Protein AF-K0EZC7-F1 (afdb_monomer_lite)

Sequence (128 aa):
MLTKLGEWLEKAKTKWWRSDSGGGLPELPPKPAAVKPTVNDRKLQNFLDDLYKGANNPGRVGDGTTADAVRNEFRTLVPTEGKWHLQKAMEVQRGLANWLMNKANTDPADRAVAIRELTNLMDALAGK

Radius of gyration: 19.72 Å; chains: 1; bounding box: 73×27×28 Å

Foldseek 3Di:
DDDPVRVVVVVVCCVPVVCPPPWAADFADADQADDQDDDDDPLLVVLSCQQRVQSPPPPAGYNGGLLSQLLRCLRTVAHGVNHNSLVVLVVSLVSLVVLLPPPVNPPPVSNVVSVVSNVSSVVSNVSD

Secondary structure (DSSP, 8-state):
---HHHHHHHHHHHHHH---S---SPPPPP-SPP-PPP-S-HHHHHHHHHHTTTTT-TT-STTSSHHHHHHHHHHHSS-BTTB--HHHHHHHHHHHHHHHH-TT---HHHHHHHHHHHHHHHHHHTT-

Organism: Nocardia brasiliensis (strain ATCC 700358 / HUJEG-1) (NCBI:txid1133849)

pLDDT: mean 90.64, std 14.59, range [46.34, 98.88]

Structure (mmCIF, N/CA/C/O backbone):
data_AF-K0EZC7-F1
#
_entry.id   AF-K0EZC7-F1
#
loop_
_atom_site.group_PDB
_atom_site.id
_atom_site.type_symbol
_atom_site.label_atom_id
_atom_site.label_alt_id
_atom_site.label_comp_id
_atom_site.label_asym_id
_atom_site.label_entity_id
_atom_site.label_seq_id
_atom_site.pdbx_PDB_ins_code
_atom_site.Cartn_x
_atom_site.Cartn_y
_atom_site.Cartn_z
_atom_site.occupancy
_atom_site.B_iso_or_equiv
_atom_site.auth_seq_id
_atom_site.auth_comp_id
_atom_site.auth_asym_id
_atom_site.auth_atom_id
_atom_site.pdbx_PDB_model_num
ATOM 1 N N . MET A 1 1 ? -52.235 11.388 11.968 1.00 55.66 1 MET A N 1
ATOM 2 C CA . MET A 1 1 ? -52.229 10.597 10.720 1.00 55.66 1 MET A CA 1
ATOM 3 C C . MET A 1 1 ? -51.271 11.297 9.769 1.00 55.66 1 MET A C 1
ATOM 5 O O . MET A 1 1 ? -51.501 12.467 9.483 1.00 55.66 1 MET A O 1
ATOM 9 N N . LEU A 1 2 ? -50.144 10.675 9.406 1.00 63.84 2 LEU A N 1
ATOM 10 C CA . LEU A 1 2 ? -49.231 11.274 8.426 1.00 63.84 2 LEU A CA 1
ATOM 11 C C . LEU A 1 2 ? -49.878 11.215 7.039 1.00 63.84 2 LEU A C 1
ATOM 13 O O . LEU A 1 2 ? -50.685 10.335 6.750 1.00 63.84 2 LEU A O 1
ATOM 17 N N . THR A 1 3 ? -49.544 12.177 6.187 1.00 82.56 3 THR A N 1
ATOM 18 C CA . THR A 1 3 ? -49.937 12.145 4.776 1.00 82.56 3 THR A CA 1
ATOM 19 C C . THR A 1 3 ? -49.258 10.965 4.075 1.00 82.56 3 THR A C 1
ATOM 21 O O . THR A 1 3 ? -48.231 10.474 4.544 1.00 82.56 3 THR A O 1
ATOM 24 N N . LYS A 1 4 ? -49.754 10.551 2.901 1.00 80.25 4 LYS A N 1
ATOM 25 C CA . LYS A 1 4 ? -49.079 9.524 2.080 1.00 80.25 4 LYS A CA 1
ATOM 26 C C . LYS A 1 4 ? -47.608 9.867 1.788 1.00 80.25 4 LYS A C 1
ATOM 28 O O . LYS A 1 4 ? -46.775 8.970 1.707 1.00 80.25 4 LYS A O 1
ATOM 33 N N . LEU A 1 5 ? -47.279 11.160 1.673 1.00 69.44 5 LEU A N 1
ATOM 34 C CA . LEU A 1 5 ? -45.897 11.627 1.539 1.00 69.44 5 LEU A CA 1
ATOM 35 C C . LEU A 1 5 ? -45.103 11.441 2.842 1.00 69.44 5 LEU A C 1
ATOM 37 O O . LEU A 1 5 ? -43.964 10.990 2.795 1.00 69.44 5 LEU A O 1
ATOM 41 N N . GLY A 1 6 ? -45.708 11.728 3.997 1.00 77.88 6 GLY A N 1
ATOM 42 C CA . GLY A 1 6 ? -45.107 11.472 5.307 1.00 77.88 6 GLY A CA 1
ATOM 43 C C . GLY A 1 6 ? -44.838 9.986 5.558 1.00 77.88 6 GLY A C 1
ATOM 44 O O . GLY A 1 6 ? -43.761 9.635 6.023 1.00 77.88 6 GLY A O 1
ATOM 45 N N . GLU A 1 7 ? -45.758 9.099 5.172 1.00 80.12 7 GLU A N 1
ATOM 46 C CA . GLU A 1 7 ? -45.556 7.644 5.253 1.00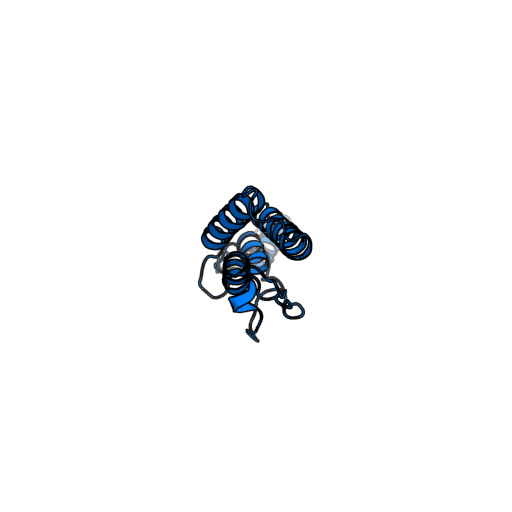 80.12 7 GLU A CA 1
ATOM 47 C C . GLU A 1 7 ? -44.463 7.147 4.299 1.00 80.12 7 GLU A C 1
ATOM 49 O O . GLU A 1 7 ? -43.671 6.277 4.663 1.00 80.12 7 GLU A O 1
ATOM 54 N N . TRP A 1 8 ? -44.395 7.694 3.079 1.00 73.50 8 TRP A N 1
ATOM 55 C CA . TRP A 1 8 ? -43.338 7.353 2.126 1.00 73.50 8 TRP A CA 1
ATOM 56 C C . TRP A 1 8 ? -41.966 7.827 2.609 1.00 73.50 8 TRP A C 1
ATOM 58 O O . TRP A 1 8 ? -41.008 7.063 2.529 1.00 73.50 8 TRP A O 1
ATOM 68 N N . LEU A 1 9 ? -41.875 9.038 3.169 1.00 67.75 9 LEU A N 1
ATOM 69 C CA . LEU A 1 9 ? -40.644 9.548 3.769 1.00 67.75 9 LEU A CA 1
ATOM 70 C C . LEU A 1 9 ? -40.227 8.703 4.972 1.00 67.75 9 LEU A C 1
ATOM 72 O O . LEU A 1 9 ? -39.073 8.307 5.034 1.00 67.75 9 LEU A O 1
ATOM 76 N N . GLU A 1 10 ? -41.135 8.342 5.878 1.00 68.00 10 GLU A N 1
ATOM 77 C CA . GLU A 1 10 ? -40.798 7.469 7.011 1.00 68.00 10 GLU A CA 1
ATOM 78 C C . GLU A 1 10 ? -40.376 6.058 6.563 1.00 68.00 10 GLU A C 1
ATOM 80 O O . GLU A 1 10 ? -39.424 5.492 7.105 1.00 68.00 10 GLU A O 1
ATOM 85 N N . LYS A 1 11 ? -40.983 5.501 5.507 1.00 69.38 11 LYS A N 1
ATOM 86 C CA . LYS A 1 11 ? -40.518 4.244 4.889 1.00 69.38 11 LYS A CA 1
ATOM 87 C C . LYS A 1 11 ? -39.159 4.376 4.206 1.00 69.38 11 LYS A C 1
ATOM 89 O O . LYS A 1 11 ? -38.339 3.470 4.303 1.00 69.38 11 LYS A O 1
ATOM 94 N N . ALA A 1 12 ? -38.916 5.466 3.486 1.00 66.12 12 ALA A N 1
ATOM 95 C CA . ALA A 1 12 ? -37.646 5.697 2.810 1.00 66.12 12 ALA A CA 1
ATOM 96 C C . ALA A 1 12 ? -36.544 5.859 3.848 1.00 66.12 12 ALA A C 1
ATOM 98 O O . ALA A 1 12 ? -35.549 5.144 3.841 1.00 66.12 12 ALA A O 1
ATOM 99 N N . LYS A 1 13 ? -36.777 6.744 4.801 1.00 56.91 13 LYS A N 1
ATOM 100 C CA . LYS A 1 13 ? -35.841 6.997 5.856 1.00 56.91 13 LYS A CA 1
ATOM 101 C C . LYS A 1 13 ? -35.589 5.695 6.685 1.00 56.91 13 LYS A C 1
ATOM 103 O O . LYS A 1 13 ? -34.428 5.337 6.820 1.00 56.91 13 LYS A O 1
ATOM 108 N N . THR A 1 14 ? -36.592 4.892 7.106 1.00 55.81 14 THR A N 1
ATOM 109 C CA . THR A 1 14 ? -36.363 3.577 7.794 1.00 55.81 14 THR A CA 1
ATOM 110 C C . THR A 1 14 ? -35.573 2.582 6.954 1.00 55.81 14 THR A C 1
ATOM 112 O O . THR A 1 14 ? -34.804 1.786 7.495 1.00 55.81 14 THR A O 1
ATOM 115 N N . LYS A 1 15 ? -35.783 2.590 5.636 1.00 52.53 15 LYS A N 1
ATOM 116 C CA . LYS A 1 15 ? -35.118 1.671 4.714 1.00 52.53 15 LYS A CA 1
ATOM 117 C C . LYS A 1 15 ? -33.631 1.987 4.541 1.00 52.53 15 LYS A C 1
ATOM 119 O O . LYS A 1 15 ? -32.880 1.068 4.233 1.00 52.53 15 LYS A O 1
ATOM 124 N N . TRP A 1 16 ? -33.211 3.234 4.767 1.00 48.34 16 TRP A N 1
ATOM 125 C CA . TRP A 1 16 ? -31.820 3.664 4.581 1.00 48.34 16 TRP A CA 1
ATOM 126 C C . TRP A 1 16 ? -31.112 4.118 5.871 1.00 48.34 16 TRP A C 1
ATOM 128 O O . TRP A 1 16 ? -29.890 4.112 5.889 1.00 48.34 16 TRP A O 1
ATOM 138 N N . TRP A 1 17 ? -31.823 4.454 6.959 1.00 46.44 17 TRP A N 1
ATOM 139 C CA . TRP A 1 17 ? -31.207 4.877 8.232 1.00 46.44 17 TRP A CA 1
ATOM 140 C C . TRP A 1 17 ? -30.958 3.734 9.213 1.00 46.44 17 TRP A C 1
ATOM 142 O O . TRP A 1 17 ? -30.287 3.953 10.213 1.00 46.44 17 TRP A O 1
ATOM 152 N N . ARG A 1 18 ? -31.474 2.518 8.972 1.00 46.34 18 ARG A N 1
ATOM 153 C CA . ARG A 1 18 ? -31.221 1.340 9.829 1.00 46.34 18 ARG A CA 1
ATOM 154 C C . ARG A 1 18 ? -29.760 0.853 9.816 1.00 46.34 18 ARG A C 1
ATOM 156 O O . ARG A 1 18 ? -29.500 -0.297 10.157 1.00 46.34 18 ARG A O 1
ATOM 163 N N . SER A 1 19 ? -28.801 1.702 9.459 1.00 50.84 19 SER A N 1
ATOM 164 C CA . SER A 1 19 ? -27.422 1.534 9.894 1.00 50.84 19 SER A CA 1
ATOM 165 C C . SER A 1 19 ? -27.238 2.320 11.199 1.00 50.84 19 SER A C 1
ATOM 167 O O . SER A 1 19 ? -26.678 3.411 11.235 1.00 50.84 19 SER A O 1
ATOM 169 N N . ASP A 1 20 ? -27.681 1.733 12.313 1.00 48.56 20 ASP A N 1
ATOM 170 C CA . ASP A 1 20 ? -27.203 2.131 13.649 1.00 48.56 20 ASP A CA 1
ATOM 171 C C . ASP A 1 20 ? -25.681 1.876 13.814 1.00 48.56 20 ASP A C 1
ATOM 173 O O . ASP A 1 20 ? -25.088 2.144 14.855 1.00 48.56 20 ASP A O 1
ATOM 177 N N . SER A 1 21 ? -25.009 1.402 12.764 1.00 52.72 21 SER A N 1
ATOM 178 C CA . SER A 1 21 ? -23.592 1.612 12.497 1.00 52.72 21 SER A CA 1
ATOM 179 C C . SER A 1 21 ? -23.444 2.819 11.567 1.00 52.72 21 SER A C 1
ATOM 181 O O . SER A 1 21 ? -23.928 2.780 10.443 1.00 52.72 21 SER A O 1
ATOM 183 N N . GLY A 1 22 ? -22.772 3.891 11.989 1.00 48.50 22 GLY A N 1
ATOM 184 C CA . GLY A 1 22 ? -22.526 5.096 11.177 1.00 48.50 22 GLY A CA 1
ATOM 185 C C . GLY A 1 22 ? -21.604 4.892 9.962 1.00 48.50 22 GLY A C 1
ATOM 186 O O . GLY A 1 22 ? -20.671 5.664 9.774 1.00 48.50 22 GLY A O 1
ATOM 187 N N . GLY A 1 23 ? -21.827 3.849 9.166 1.00 62.09 23 GLY A N 1
ATOM 188 C CA . GLY A 1 23 ? -21.016 3.481 8.022 1.00 62.09 23 GLY A CA 1
ATOM 189 C C . GLY A 1 23 ? -21.593 4.022 6.718 1.00 62.09 23 GLY A C 1
ATOM 190 O O . GLY A 1 23 ? -22.805 4.082 6.540 1.00 62.09 23 GLY A O 1
ATOM 191 N N . GLY A 1 24 ? -20.713 4.433 5.812 1.00 78.25 24 GLY A N 1
ATOM 192 C CA . GLY A 1 24 ? -21.033 4.809 4.442 1.00 78.25 24 GLY A CA 1
ATOM 193 C C . GLY A 1 24 ? -21.568 3.640 3.603 1.00 78.25 24 GLY A C 1
ATOM 194 O O . GLY A 1 24 ? -22.418 2.856 4.016 1.00 78.25 24 GLY A O 1
ATOM 195 N N . LEU A 1 25 ? -21.105 3.531 2.363 1.00 88.75 25 LEU A N 1
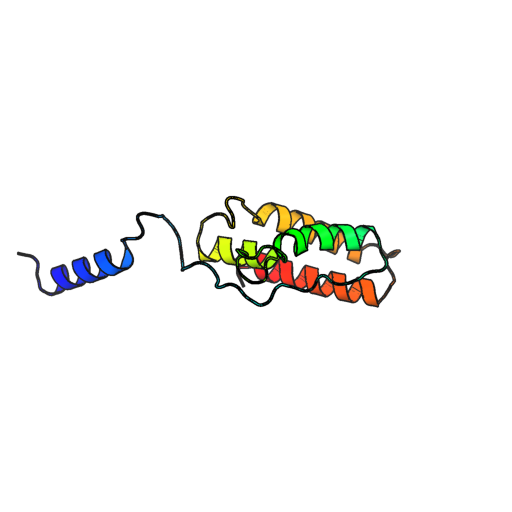ATOM 196 C CA . LEU A 1 25 ? -21.495 2.443 1.466 1.00 88.75 25 LEU A CA 1
ATOM 197 C C . LEU A 1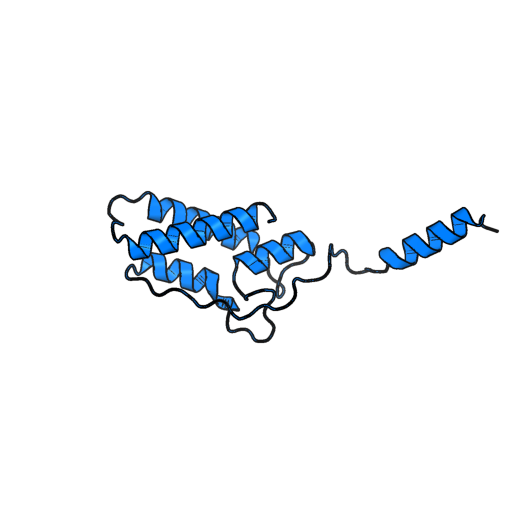 25 ? -21.040 1.074 2.023 1.00 88.75 25 LEU A C 1
ATOM 199 O O . LEU A 1 25 ? -20.104 1.030 2.819 1.00 88.75 25 LEU A O 1
ATOM 203 N N . PRO A 1 26 ? -21.645 -0.050 1.583 1.00 90.88 26 PRO A N 1
ATOM 204 C CA . PRO A 1 26 ? -21.232 -1.392 2.010 1.00 90.88 26 PRO A CA 1
ATOM 205 C C . PRO A 1 26 ? -19.741 -1.653 1.780 1.00 90.88 26 PRO A C 1
ATOM 207 O O . PRO A 1 26 ? -19.185 -1.123 0.817 1.00 90.88 26 PRO A O 1
ATOM 210 N N . GLU A 1 27 ? -19.129 -2.506 2.607 1.00 92.62 27 GLU A N 1
ATOM 211 C CA . GLU A 1 27 ? -17.721 -2.916 2.483 1.00 92.62 27 GLU A CA 1
ATOM 212 C C . GLU A 1 27 ? -17.367 -3.358 1.056 1.00 92.62 27 GLU A C 1
ATOM 214 O O . GLU A 1 27 ? -18.189 -3.940 0.337 1.00 92.62 27 GLU A O 1
ATOM 219 N N . LEU A 1 28 ? -16.144 -3.045 0.621 1.00 93.38 28 LEU A N 1
ATOM 220 C CA . LEU A 1 28 ? -15.638 -3.533 -0.655 1.00 93.38 28 LEU A CA 1
ATOM 221 C C . LEU A 1 28 ? -15.620 -5.070 -0.657 1.00 93.38 28 LEU A C 1
ATOM 223 O O . LEU A 1 28 ? -15.028 -5.671 0.239 1.00 93.38 28 LEU A O 1
ATOM 227 N N . PRO A 1 29 ? -16.207 -5.725 -1.675 1.00 92.38 29 PRO A N 1
ATOM 228 C CA . PRO A 1 29 ? -16.195 -7.178 -1.740 1.00 92.38 29 PRO A CA 1
ATOM 229 C C . PRO A 1 29 ? -14.758 -7.702 -1.888 1.00 92.38 29 PRO A C 1
ATOM 231 O O . PRO A 1 29 ? -13.915 -7.018 -2.485 1.00 92.38 29 PRO A O 1
ATOM 234 N N . PRO A 1 30 ? -14.472 -8.925 -1.409 1.00 91.75 30 PRO A N 1
ATOM 235 C CA . PRO A 1 30 ? -13.173 -9.546 -1.616 1.00 91.75 30 PRO A CA 1
ATOM 236 C C . PRO A 1 30 ? -12.898 -9.725 -3.115 1.00 91.75 30 PRO A C 1
ATOM 238 O O 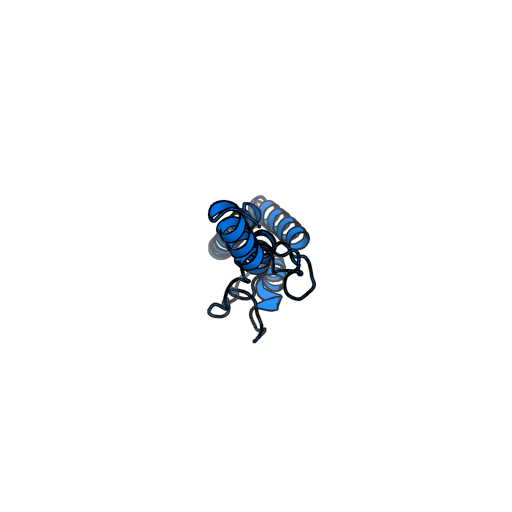. PRO A 1 30 ? -13.754 -10.160 -3.887 1.00 91.75 30 PRO A O 1
ATOM 241 N N . LYS A 1 31 ? -11.671 -9.408 -3.521 1.00 94.50 31 LYS A N 1
ATOM 242 C CA . LYS A 1 31 ? -11.112 -9.609 -4.863 1.00 94.50 31 LYS A CA 1
ATOM 243 C C . LYS A 1 31 ? -10.081 -10.745 -4.819 1.00 94.50 31 LYS A C 1
ATOM 245 O O . LYS A 1 31 ? -9.675 -11.166 -3.726 1.00 94.50 31 LYS A O 1
ATOM 250 N N . PRO A 1 32 ? -9.611 -11.264 -5.972 1.00 95.69 32 PRO A N 1
ATOM 251 C CA . PRO A 1 32 ? -8.416 -12.105 -5.996 1.00 95.69 32 PRO A CA 1
ATOM 252 C C . PRO A 1 32 ? -7.278 -11.458 -5.196 1.00 95.69 32 PRO A C 1
ATOM 254 O O . PRO A 1 32 ? -7.091 -10.245 -5.268 1.00 95.69 32 PRO A O 1
ATOM 257 N N . ALA A 1 33 ? -6.573 -12.257 -4.394 1.00 97.00 33 ALA A N 1
ATOM 258 C CA . ALA A 1 33 ? -5.482 -11.765 -3.559 1.00 97.00 33 ALA A CA 1
ATOM 259 C C . ALA A 1 33 ? -4.423 -11.075 -4.421 1.00 97.00 33 ALA A C 1
ATOM 261 O O . ALA A 1 33 ? -4.019 -11.611 -5.458 1.00 97.00 33 ALA A O 1
ATOM 262 N N . ALA A 1 34 ? -3.969 -9.901 -3.988 1.00 97.56 34 ALA A N 1
ATOM 263 C CA . ALA A 1 34 ? -2.930 -9.186 -4.703 1.00 97.56 34 ALA A CA 1
ATOM 264 C C . ALA A 1 34 ? -1.616 -9.982 -4.688 1.00 97.56 34 ALA A C 1
ATOM 266 O O . ALA A 1 34 ? -1.144 -10.428 -3.640 1.00 97.56 34 ALA A O 1
ATOM 267 N N . VAL A 1 35 ? -0.995 -10.138 -5.857 1.00 97.88 35 VAL A N 1
ATOM 268 C CA . VAL A 1 35 ? 0.317 -10.784 -5.972 1.00 97.88 35 VAL A CA 1
ATOM 269 C C . VAL A 1 35 ? 1.396 -9.736 -5.734 1.00 97.88 35 VAL A C 1
ATOM 271 O O . VAL A 1 35 ? 1.566 -8.816 -6.537 1.00 97.88 35 VAL A O 1
ATOM 274 N N . LYS A 1 36 ? 2.132 -9.881 -4.627 1.00 98.38 36 LYS A N 1
ATOM 275 C CA . LYS A 1 36 ? 3.243 -8.987 -4.293 1.00 98.38 36 LYS A CA 1
ATOM 276 C C . LYS A 1 36 ? 4.334 -9.063 -5.372 1.00 98.38 36 LYS A C 1
ATOM 278 O O . LYS A 1 36 ? 4.805 -10.165 -5.658 1.00 98.38 36 LYS A O 1
ATOM 283 N N . PRO A 1 37 ? 4.773 -7.928 -5.943 1.00 98.38 37 PRO A N 1
ATOM 284 C CA . PRO A 1 37 ? 5.878 -7.909 -6.895 1.00 98.38 37 PRO A CA 1
ATOM 285 C C . PRO A 1 37 ? 7.193 -8.364 -6.274 1.00 98.38 37 PRO A C 1
ATOM 287 O O . PRO A 1 37 ? 7.445 -8.148 -5.087 1.00 98.38 37 PRO A O 1
ATOM 290 N N . THR A 1 38 ? 8.054 -8.934 -7.109 1.00 97.81 38 THR A N 1
ATOM 291 C CA . THR A 1 38 ? 9.463 -9.159 -6.786 1.00 97.81 38 THR A CA 1
ATOM 292 C C . THR A 1 38 ? 10.280 -7.972 -7.281 1.00 97.81 38 THR A C 1
ATOM 294 O O . THR A 1 38 ? 10.069 -7.512 -8.402 1.00 97.81 38 THR A O 1
ATOM 297 N N . VAL A 1 39 ? 11.192 -7.486 -6.443 1.00 98.69 39 VAL A N 1
ATOM 298 C CA . VAL A 1 39 ? 12.084 -6.354 -6.730 1.00 98.69 39 VAL A CA 1
ATOM 299 C C . VAL A 1 39 ? 13.502 -6.666 -6.256 1.00 98.69 39 VAL A C 1
ATOM 301 O O . VAL A 1 39 ? 13.691 -7.523 -5.388 1.00 98.69 39 VAL A O 1
ATOM 304 N N . ASN A 1 40 ? 14.493 -5.979 -6.818 1.00 98.44 40 ASN A N 1
ATOM 305 C CA . ASN A 1 40 ? 15.904 -6.164 -6.471 1.00 98.44 40 ASN A CA 1
ATOM 306 C C . ASN A 1 40 ? 16.305 -5.328 -5.244 1.00 98.44 40 ASN A C 1
ATOM 308 O O . ASN A 1 40 ? 17.070 -5.783 -4.387 1.00 98.44 40 ASN A O 1
ATOM 312 N N . ASP A 1 41 ? 15.784 -4.106 -5.134 1.00 98.75 41 ASP A N 1
ATOM 313 C CA . ASP A 1 41 ? 16.108 -3.177 -4.063 1.00 98.75 41 ASP A CA 1
ATOM 314 C C . ASP A 1 41 ? 15.422 -3.553 -2.745 1.00 98.75 41 ASP A C 1
ATOM 316 O O . ASP A 1 41 ? 14.197 -3.647 -2.625 1.00 98.75 41 ASP A O 1
ATOM 320 N N . ARG A 1 42 ? 16.233 -3.694 -1.693 1.00 98.44 42 ARG A N 1
ATOM 321 C CA . ARG A 1 42 ? 15.748 -4.079 -0.364 1.00 98.44 42 ARG A CA 1
ATOM 322 C C . ARG A 1 42 ? 14.796 -3.045 0.237 1.00 98.44 42 ARG A C 1
ATOM 324 O O . ARG A 1 42 ? 13.862 -3.418 0.942 1.00 98.44 42 ARG A O 1
ATOM 331 N N . LYS A 1 43 ? 15.027 -1.751 0.007 1.00 98.56 43 LYS A N 1
ATOM 332 C CA . LYS A 1 43 ? 14.175 -0.701 0.575 1.00 98.56 43 LYS A CA 1
ATOM 333 C C . LYS A 1 43 ? 12.813 -0.679 -0.116 1.00 98.56 43 LYS A C 1
ATOM 335 O O . LYS A 1 43 ? 11.803 -0.548 0.571 1.00 98.56 43 LYS A O 1
ATOM 340 N N . LEU A 1 44 ? 12.779 -0.862 -1.434 1.00 98.81 44 LEU A N 1
ATOM 341 C CA . LEU A 1 44 ? 11.544 -1.039 -2.185 1.00 98.81 44 LEU A CA 1
ATOM 342 C C . LEU A 1 44 ? 10.801 -2.298 -1.736 1.00 98.81 44 LEU A C 1
ATOM 344 O O . LEU A 1 44 ? 9.601 -2.223 -1.481 1.00 98.81 44 LEU A O 1
ATOM 348 N N . GLN A 1 45 ? 11.508 -3.415 -1.537 1.00 98.81 45 GLN A N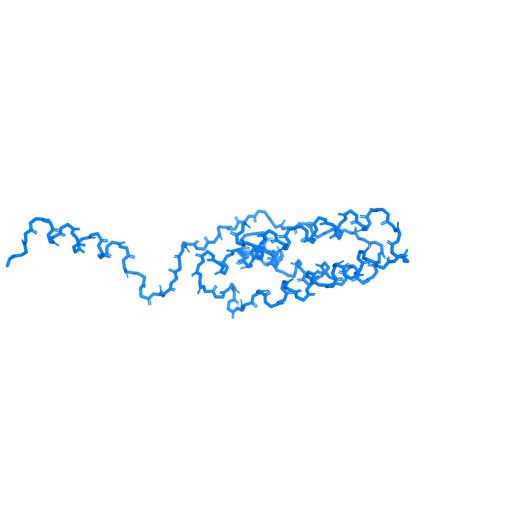 1
ATOM 349 C CA . GLN A 1 45 ? 10.907 -4.645 -1.016 1.00 98.81 45 GLN A CA 1
ATOM 350 C C . GLN A 1 45 ? 10.207 -4.411 0.329 1.00 98.81 45 GLN A C 1
ATOM 352 O O . GLN A 1 45 ? 9.085 -4.873 0.511 1.00 98.81 45 GLN A O 1
ATOM 357 N N . ASN A 1 46 ? 10.812 -3.638 1.236 1.00 98.75 46 ASN A N 1
ATOM 358 C CA . ASN A 1 46 ? 10.195 -3.321 2.526 1.00 98.75 46 ASN A CA 1
ATOM 359 C C . ASN A 1 46 ? 8.888 -2.521 2.368 1.00 98.75 46 ASN A C 1
ATOM 361 O O . ASN A 1 46 ? 7.925 -2.785 3.082 1.00 98.75 46 ASN A O 1
ATOM 365 N N . PHE A 1 47 ? 8.817 -1.578 1.417 1.00 98.88 47 PHE A N 1
ATOM 366 C CA . PHE A 1 47 ? 7.555 -0.889 1.122 1.00 98.88 47 PHE A CA 1
ATOM 367 C C . PHE A 1 47 ? 6.489 -1.863 0.606 1.00 98.88 47 PHE A C 1
ATOM 369 O O . PHE A 1 47 ? 5.337 -1.782 1.020 1.00 98.88 47 PHE A O 1
ATOM 376 N N . LEU A 1 48 ? 6.860 -2.809 -0.261 1.00 98.81 48 LEU A N 1
ATOM 377 C CA . LEU A 1 48 ? 5.929 -3.826 -0.762 1.00 98.81 48 LEU A CA 1
ATOM 378 C C . LEU A 1 48 ? 5.470 -4.789 0.339 1.00 98.81 48 LEU A C 1
ATOM 380 O O . LEU A 1 48 ? 4.315 -5.208 0.343 1.00 98.81 48 LEU A O 1
ATOM 384 N N . ASP A 1 49 ? 6.341 -5.126 1.286 1.00 98.62 49 ASP A N 1
ATOM 385 C CA . ASP A 1 49 ? 5.986 -5.967 2.430 1.00 98.62 49 ASP A CA 1
ATOM 386 C C . ASP A 1 49 ? 4.924 -5.297 3.311 1.00 98.62 49 ASP A C 1
ATOM 388 O O . ASP A 1 49 ? 3.976 -5.961 3.736 1.00 98.62 49 ASP A O 1
ATOM 392 N N . ASP A 1 50 ? 5.028 -3.980 3.513 1.00 98.31 50 ASP A N 1
ATOM 393 C CA . ASP A 1 50 ? 3.999 -3.198 4.202 1.00 98.31 50 ASP A CA 1
ATOM 394 C C . ASP A 1 50 ? 2.687 -3.157 3.401 1.00 98.31 50 ASP A C 1
ATOM 396 O O . ASP A 1 50 ? 1.613 -3.407 3.953 1.00 98.31 50 ASP A O 1
ATOM 400 N N . LEU A 1 51 ? 2.756 -2.881 2.093 1.00 98.75 51 LEU A N 1
ATOM 401 C CA . LEU A 1 51 ? 1.564 -2.707 1.256 1.00 98.75 51 LEU A CA 1
ATOM 402 C C . LEU A 1 51 ? 0.745 -3.986 1.076 1.00 98.75 51 LEU A C 1
ATOM 404 O O . LEU A 1 51 ? -0.481 -3.903 1.020 1.00 98.75 51 LEU A O 1
ATOM 408 N N . TYR A 1 52 ? 1.401 -5.145 1.005 1.00 98.56 52 TYR A N 1
ATOM 409 C CA . TYR A 1 52 ? 0.779 -6.436 0.686 1.00 98.56 52 TYR A CA 1
ATOM 410 C C . TYR A 1 52 ? 0.567 -7.326 1.920 1.00 98.56 52 TYR A C 1
ATOM 412 O O . TYR A 1 52 ? 0.227 -8.502 1.785 1.00 98.56 52 TYR A O 1
ATOM 420 N N . LYS A 1 53 ? 0.742 -6.791 3.134 1.00 97.62 53 LYS A N 1
ATOM 421 C CA . LYS A 1 53 ? 0.644 -7.559 4.385 1.00 97.62 53 LYS A CA 1
ATOM 422 C C . LYS A 1 53 ? -0.686 -8.308 4.549 1.00 97.62 53 LYS A C 1
ATOM 424 O O . LYS A 1 53 ? -0.693 -9.415 5.083 1.00 97.62 53 LYS A O 1
ATOM 429 N N . GLY A 1 54 ? -1.790 -7.717 4.088 1.00 97.00 54 GLY A N 1
ATOM 430 C CA . GLY A 1 54 ? -3.134 -8.297 4.167 1.00 97.00 54 GLY A CA 1
ATOM 431 C C . GLY A 1 54 ? -3.513 -9.211 2.995 1.00 97.00 54 GLY A C 1
ATOM 432 O O . GLY A 1 54 ? -4.552 -9.861 3.055 1.00 97.00 54 GLY A O 1
ATOM 433 N N . ALA A 1 55 ? -2.689 -9.323 1.945 1.00 97.06 55 ALA A N 1
ATOM 434 C CA . ALA A 1 55 ? -3.067 -10.029 0.714 1.00 97.06 55 ALA A CA 1
ATOM 435 C C . ALA A 1 55 ? -3.372 -11.522 0.942 1.00 97.06 55 ALA A C 1
ATOM 437 O O . ALA A 1 55 ? -4.250 -12.090 0.296 1.00 97.06 55 ALA A O 1
ATOM 438 N N . ASN A 1 56 ? -2.695 -12.146 1.910 1.00 95.06 56 ASN A N 1
ATOM 439 C CA . ASN A 1 56 ? -2.902 -13.551 2.267 1.00 95.06 56 ASN A CA 1
ATOM 440 C C . ASN A 1 56 ? -4.015 -13.768 3.309 1.00 95.06 56 ASN A C 1
ATOM 442 O O . ASN A 1 56 ? -4.257 -14.910 3.698 1.00 95.06 56 ASN A O 1
ATOM 446 N N . ASN A 1 57 ? -4.693 -12.715 3.782 1.00 93.44 57 ASN A N 1
ATOM 447 C CA . ASN A 1 57 ? -5.820 -12.878 4.696 1.00 93.44 57 ASN A CA 1
ATOM 448 C C . ASN A 1 57 ? -7.031 -13.465 3.928 1.00 93.44 57 ASN A C 1
ATOM 450 O O . ASN A 1 57 ? -7.463 -12.883 2.924 1.00 93.44 57 ASN A O 1
ATOM 454 N N . PRO A 1 58 ? -7.606 -14.612 4.349 1.00 90.69 58 PRO A N 1
ATOM 455 C CA . PRO A 1 58 ? -8.821 -15.147 3.732 1.00 90.69 58 PRO A CA 1
ATOM 456 C C . PRO A 1 58 ? -10.041 -14.237 3.936 1.00 90.69 58 PRO A C 1
ATOM 458 O O . PRO A 1 58 ? -10.927 -14.233 3.088 1.00 90.69 58 PRO A O 1
ATOM 461 N N . GLY A 1 59 ? -10.067 -13.455 5.019 1.00 89.81 59 GLY A N 1
ATOM 462 C CA . GLY A 1 59 ? -11.098 -12.454 5.306 1.00 89.81 59 GLY A CA 1
ATOM 463 C C . GLY A 1 59 ? -10.757 -11.051 4.802 1.00 89.81 59 GLY A C 1
ATOM 464 O O . GLY A 1 59 ? -11.308 -10.090 5.325 1.00 89.81 59 GLY A O 1
ATOM 465 N N . ARG A 1 60 ? -9.822 -10.922 3.850 1.00 94.44 60 ARG A N 1
ATOM 466 C CA . ARG A 1 60 ? -9.374 -9.615 3.355 1.00 94.44 60 ARG A CA 1
ATOM 467 C C . ARG A 1 60 ? -10.510 -8.826 2.711 1.00 94.44 60 ARG A C 1
ATOM 469 O O . ARG A 1 60 ? -11.330 -9.370 1.968 1.00 94.44 60 ARG A O 1
ATOM 476 N N . VAL A 1 61 ? -10.449 -7.518 2.898 1.00 95.50 61 VAL A N 1
ATOM 477 C CA . VAL A 1 61 ? -11.236 -6.549 2.138 1.00 95.50 61 VAL A CA 1
ATOM 478 C C . VAL A 1 61 ? -10.540 -6.241 0.816 1.00 95.50 61 VAL A C 1
ATOM 480 O O . VAL A 1 61 ? -9.325 -6.033 0.776 1.00 95.50 61 VAL A O 1
ATOM 483 N N . GLY A 1 62 ? -11.308 -6.210 -0.278 1.00 97.19 62 GLY A N 1
ATOM 484 C CA . GLY A 1 62 ? -10.748 -6.004 -1.612 1.00 97.19 62 GLY A CA 1
ATOM 485 C C . GLY A 1 62 ? -9.670 -7.041 -1.942 1.00 97.19 62 GLY A C 1
ATOM 486 O O . GLY A 1 62 ? -9.858 -8.240 -1.731 1.00 97.19 62 GLY A O 1
ATOM 487 N N . ASP A 1 63 ? -8.537 -6.598 -2.475 1.00 97.88 63 ASP A N 1
ATOM 488 C CA . ASP A 1 63 ? -7.386 -7.459 -2.782 1.00 97.88 63 ASP A CA 1
ATOM 489 C C . ASP A 1 63 ? -6.425 -7.691 -1.595 1.00 97.88 63 ASP A C 1
ATOM 491 O O . ASP A 1 63 ? -5.432 -8.415 -1.733 1.00 97.88 63 ASP A O 1
ATOM 495 N N . GLY A 1 64 ? -6.741 -7.133 -0.418 1.00 98.06 64 GLY A N 1
ATOM 496 C CA . GLY A 1 64 ? -5.953 -7.229 0.815 1.00 98.06 64 GLY A CA 1
ATOM 497 C C . GLY A 1 64 ? -4.735 -6.307 0.875 1.00 98.06 64 GLY A C 1
ATOM 498 O O . GLY A 1 64 ? -3.933 -6.412 1.806 1.00 98.06 64 GLY A O 1
ATOM 499 N N . THR A 1 65 ? -4.570 -5.406 -0.093 1.00 98.69 65 THR A N 1
ATOM 500 C CA . THR A 1 65 ? -3.534 -4.375 -0.025 1.00 98.69 65 THR A CA 1
ATOM 501 C C . THR A 1 65 ? -3.957 -3.202 0.852 1.00 98.69 65 THR A C 1
ATOM 503 O O . THR A 1 65 ? -5.139 -2.920 1.055 1.00 98.69 65 THR A O 1
ATOM 506 N N . THR A 1 66 ? -2.965 -2.439 1.311 1.00 98.69 66 THR A N 1
ATOM 507 C CA . THR A 1 66 ? -3.194 -1.154 1.989 1.00 98.69 66 THR A CA 1
ATOM 508 C C . THR A 1 66 ? -4.024 -0.195 1.120 1.00 98.69 66 THR A C 1
ATOM 510 O O . THR A 1 66 ? -4.838 0.551 1.653 1.00 98.69 66 THR A O 1
ATOM 513 N N . ALA A 1 67 ? -3.870 -0.219 -0.210 1.00 98.81 67 ALA A N 1
ATOM 514 C CA . ALA A 1 67 ? -4.627 0.658 -1.106 1.00 98.81 67 ALA A CA 1
ATOM 515 C C . ALA A 1 67 ? -6.135 0.341 -1.084 1.00 98.81 67 ALA A C 1
ATOM 517 O O . ALA A 1 67 ? -6.948 1.250 -0.926 1.00 98.81 67 ALA A O 1
ATOM 518 N N . ASP A 1 68 ? -6.522 -0.935 -1.166 1.00 98.62 68 ASP A N 1
ATOM 519 C CA . ASP A 1 68 ? -7.935 -1.324 -1.073 1.00 98.62 68 ASP A CA 1
ATOM 520 C C . ASP A 1 68 ? -8.511 -1.134 0.338 1.00 98.62 68 ASP A C 1
ATOM 522 O O . ASP A 1 68 ? -9.678 -0.763 0.465 1.00 98.62 68 ASP A O 1
ATOM 526 N N . ALA A 1 69 ? -7.699 -1.283 1.389 1.00 98.50 69 ALA A N 1
ATOM 527 C CA . ALA A 1 69 ? -8.115 -0.938 2.748 1.00 98.50 69 ALA A CA 1
ATOM 528 C C . ALA A 1 69 ? -8.470 0.555 2.882 1.00 98.50 69 ALA A C 1
ATOM 530 O O . ALA A 1 69 ? -9.499 0.890 3.466 1.00 98.50 69 ALA A O 1
ATOM 531 N N . VAL A 1 70 ? -7.681 1.453 2.280 1.00 98.62 70 VAL A N 1
ATOM 532 C CA . VAL A 1 70 ? -7.959 2.903 2.256 1.00 98.62 70 VAL A CA 1
ATOM 533 C C . VAL A 1 70 ? -9.209 3.222 1.437 1.00 98.62 70 VAL A C 1
ATOM 535 O O . VAL A 1 70 ? -10.058 3.994 1.881 1.00 98.62 70 VAL A O 1
ATOM 538 N N . ARG A 1 71 ? -9.371 2.607 0.258 1.00 98.44 71 ARG A N 1
ATOM 539 C CA . ARG A 1 71 ? -10.603 2.758 -0.537 1.00 98.44 71 ARG A CA 1
ATOM 540 C C . ARG A 1 71 ? -11.828 2.322 0.254 1.00 98.44 71 ARG A C 1
ATOM 542 O O . ARG A 1 71 ? -12.862 2.985 0.209 1.00 98.44 71 ARG A O 1
ATOM 549 N N . ASN A 1 72 ? -11.711 1.221 0.992 1.00 97.00 72 ASN A N 1
ATOM 550 C CA . ASN A 1 72 ? -12.780 0.743 1.850 1.00 97.00 72 ASN A CA 1
ATOM 551 C C . ASN A 1 72 ? -13.073 1.705 3.006 1.00 97.00 72 ASN A C 1
ATOM 553 O O . ASN A 1 72 ? -14.236 1.946 3.310 1.00 97.00 72 ASN A O 1
ATOM 557 N N . GLU A 1 73 ? -12.050 2.301 3.610 1.00 97.25 73 GLU A N 1
ATOM 558 C CA . GLU A 1 73 ? -12.205 3.293 4.679 1.00 97.25 73 GLU A CA 1
ATOM 559 C C . GLU A 1 73 ? -12.941 4.546 4.194 1.00 97.25 73 GLU A C 1
ATOM 561 O O . GLU A 1 73 ? -13.873 5.002 4.854 1.00 97.25 73 GLU A O 1
ATOM 566 N N . PHE A 1 74 ? -12.615 5.061 3.003 1.00 95.69 74 PHE A N 1
ATOM 567 C CA . PHE A 1 74 ? -13.384 6.152 2.391 1.00 95.69 74 PHE A CA 1
ATOM 568 C C . PHE A 1 74 ? -14.819 5.744 2.062 1.00 95.69 74 PHE A C 1
ATOM 570 O O . PHE A 1 74 ? -15.752 6.529 2.232 1.00 95.69 74 PHE A O 1
ATOM 577 N N . ARG A 1 75 ? -15.002 4.513 1.582 1.00 93.94 75 ARG A N 1
ATOM 578 C CA . ARG A 1 75 ? -16.302 3.987 1.171 1.00 93.94 75 ARG A CA 1
ATOM 579 C C . ARG A 1 75 ? -17.248 3.809 2.353 1.00 93.94 75 ARG A C 1
ATOM 581 O O . ARG A 1 75 ? -18.408 4.200 2.268 1.00 93.94 75 ARG A O 1
ATOM 588 N N . THR A 1 76 ? -16.752 3.190 3.415 1.00 94.06 76 THR A N 1
ATOM 589 C CA . THR A 1 76 ? -17.539 2.703 4.551 1.00 94.06 76 THR A CA 1
ATOM 590 C C . THR A 1 76 ? -17.481 3.629 5.757 1.00 94.06 76 THR A C 1
ATOM 592 O O . THR A 1 76 ? -18.284 3.458 6.662 1.00 94.06 76 THR A O 1
ATOM 595 N N . LEU A 1 77 ? -16.565 4.602 5.799 1.00 93.94 77 LEU A N 1
ATOM 596 C CA . LEU A 1 77 ? -16.334 5.489 6.948 1.00 93.94 77 LEU A CA 1
ATOM 597 C C . LEU A 1 77 ? -16.014 4.747 8.263 1.00 93.94 77 LEU A C 1
ATOM 599 O O . LEU A 1 77 ? -16.154 5.311 9.347 1.00 93.94 77 LEU A O 1
ATOM 603 N N . VAL A 1 78 ? -15.558 3.493 8.177 1.00 93.44 78 VAL A N 1
ATOM 604 C CA . VAL A 1 78 ? -15.127 2.661 9.310 1.00 93.44 78 VAL A CA 1
ATOM 605 C C . VAL A 1 78 ? -13.732 2.081 9.037 1.00 93.44 78 VAL A C 1
ATOM 607 O O . VAL A 1 78 ? -13.336 1.976 7.873 1.00 93.44 78 VAL A O 1
ATOM 610 N N . PRO A 1 79 ? -12.960 1.712 10.077 1.00 95.56 79 PRO A N 1
ATOM 611 C CA . PRO A 1 79 ? -11.631 1.144 9.882 1.00 95.56 79 PRO A CA 1
ATOM 612 C C . PRO A 1 79 ? -11.699 -0.255 9.255 1.00 95.56 79 PRO A C 1
ATOM 614 O O . PRO A 1 79 ? -12.476 -1.104 9.698 1.00 95.56 79 PRO A O 1
ATOM 617 N N . THR A 1 80 ? -10.829 -0.530 8.282 1.00 95.25 80 THR A N 1
ATOM 618 C CA . THR A 1 80 ? -10.714 -1.862 7.671 1.00 95.25 80 THR A CA 1
ATOM 619 C C . THR A 1 80 ? -10.008 -2.817 8.632 1.00 95.25 80 THR A C 1
ATOM 621 O O . THR A 1 80 ? -8.944 -2.503 9.159 1.00 95.25 80 THR A O 1
ATOM 624 N N . GLU A 1 81 ? -10.600 -3.983 8.907 1.00 91.50 81 GLU A N 1
ATOM 625 C CA . GLU A 1 81 ? -10.058 -4.965 9.869 1.00 91.50 81 GLU A CA 1
ATOM 626 C C . GLU A 1 81 ? -9.719 -4.354 11.251 1.00 91.50 81 GLU A C 1
ATOM 628 O O . GLU A 1 81 ? -8.767 -4.747 11.931 1.00 91.50 81 GLU A O 1
ATOM 633 N N . GLY A 1 82 ? -10.494 -3.347 11.675 1.00 92.56 82 GLY A N 1
ATOM 634 C CA . GLY A 1 82 ? -10.336 -2.685 12.972 1.00 92.56 82 GLY A CA 1
ATOM 635 C C . GLY A 1 82 ? -9.154 -1.714 13.071 1.00 92.56 82 GLY A C 1
ATOM 636 O O . GLY A 1 82 ? -8.850 -1.250 14.171 1.00 92.56 82 GLY A O 1
ATOM 637 N N . LYS A 1 83 ? -8.483 -1.384 11.959 1.00 95.69 83 LYS A N 1
ATOM 638 C CA . LYS A 1 83 ? -7.405 -0.382 11.911 1.00 95.69 83 LYS A CA 1
ATOM 639 C C . LYS A 1 83 ? -7.597 0.598 10.759 1.00 95.69 83 LYS A C 1
ATOM 641 O O . LYS A 1 83 ? -8.118 0.238 9.714 1.00 95.69 83 LYS A O 1
ATOM 646 N N . TRP A 1 84 ? -7.138 1.830 10.955 1.00 97.19 84 TRP A N 1
ATOM 647 C CA . TRP A 1 84 ? -7.061 2.821 9.883 1.00 97.19 84 TRP A CA 1
ATOM 648 C C . TRP A 1 84 ? -5.761 2.655 9.099 1.00 97.19 84 TRP A C 1
ATOM 650 O O . TRP A 1 84 ? -4.678 2.571 9.685 1.00 97.19 84 TRP A O 1
ATOM 660 N N . HIS A 1 85 ? -5.865 2.657 7.777 1.00 98.25 85 HIS A N 1
ATOM 661 C CA . HIS A 1 85 ? -4.763 2.448 6.846 1.00 98.25 85 HIS A CA 1
ATOM 662 C C . HIS A 1 85 ? -4.346 3.741 6.145 1.00 98.25 85 HIS A C 1
ATOM 664 O O . HIS A 1 85 ? -3.235 3.802 5.618 1.00 98.25 85 HIS A O 1
ATOM 670 N N . LEU A 1 86 ? -5.165 4.799 6.210 1.00 97.81 86 LEU A N 1
ATOM 671 C CA . LEU A 1 86 ? -4.869 6.111 5.622 1.00 97.81 86 LEU A CA 1
ATOM 672 C C . LEU A 1 86 ? -3.473 6.645 5.989 1.00 97.81 86 LEU A C 1
ATOM 674 O O . LEU A 1 86 ? -2.696 7.006 5.105 1.00 97.81 86 LEU A O 1
ATOM 678 N N . GLN A 1 87 ? -3.121 6.656 7.280 1.00 97.94 87 GLN A N 1
ATOM 679 C CA . GLN A 1 87 ? -1.811 7.151 7.718 1.00 97.94 87 GLN A CA 1
ATOM 680 C C . GLN A 1 87 ? -0.669 6.312 7.127 1.00 97.94 87 GLN A C 1
ATOM 682 O O . GLN A 1 87 ? 0.291 6.863 6.586 1.00 97.94 87 GLN A O 1
ATOM 687 N N . LYS A 1 88 ? -0.783 4.979 7.184 1.00 97.12 88 LYS A N 1
ATOM 688 C CA . LYS A 1 88 ? 0.228 4.072 6.626 1.00 97.12 88 LYS A CA 1
ATOM 689 C C . LYS A 1 88 ? 0.375 4.269 5.114 1.00 97.12 88 LYS A C 1
ATOM 691 O O . LYS A 1 88 ? 1.496 4.316 4.613 1.00 97.12 88 LYS A O 1
ATOM 696 N N . ALA A 1 89 ? -0.731 4.446 4.396 1.00 98.69 89 ALA A N 1
ATOM 697 C CA . ALA A 1 89 ? -0.724 4.720 2.965 1.00 98.69 89 ALA A CA 1
ATOM 698 C C . ALA A 1 89 ? 0.024 6.018 2.628 1.00 98.69 89 ALA A C 1
ATOM 700 O O . ALA A 1 89 ? 0.852 6.018 1.720 1.00 98.69 89 ALA A O 1
ATOM 701 N N . MET A 1 90 ? -0.191 7.096 3.390 1.00 98.69 90 MET A N 1
ATOM 702 C CA . MET A 1 90 ? 0.542 8.359 3.222 1.00 98.69 90 MET A CA 1
ATOM 703 C C . MET A 1 90 ? 2.045 8.211 3.515 1.00 98.69 90 MET A C 1
ATOM 705 O O . MET A 1 90 ? 2.879 8.752 2.786 1.00 98.69 90 MET A O 1
ATOM 709 N N . GLU A 1 91 ? 2.412 7.460 4.558 1.00 98.75 91 GLU A N 1
ATOM 710 C CA . GLU A 1 91 ? 3.814 7.175 4.892 1.00 98.75 91 GLU A CA 1
ATOM 711 C C . GLU A 1 91 ? 4.528 6.444 3.746 1.00 98.75 91 GLU A C 1
ATOM 713 O O . GLU A 1 91 ? 5.608 6.864 3.318 1.00 98.75 91 GLU A O 1
ATOM 718 N N . VAL A 1 92 ? 3.912 5.384 3.213 1.00 98.81 92 VAL A N 1
ATOM 719 C CA . VAL A 1 92 ? 4.488 4.607 2.107 1.00 98.81 92 VAL A CA 1
ATOM 720 C C . VAL A 1 92 ? 4.478 5.407 0.803 1.00 98.81 92 VAL A C 1
ATOM 722 O O . VAL A 1 92 ? 5.478 5.392 0.088 1.00 98.81 92 VAL A O 1
ATOM 725 N N . GLN A 1 93 ? 3.424 6.181 0.522 1.00 98.75 93 GLN A N 1
ATOM 726 C CA . GLN A 1 93 ? 3.358 7.100 -0.622 1.00 98.75 93 GLN A CA 1
ATOM 727 C C . GLN A 1 93 ? 4.554 8.063 -0.619 1.00 98.75 93 GLN A C 1
ATOM 729 O O . GLN A 1 93 ? 5.260 8.184 -1.624 1.00 98.75 93 GLN A O 1
ATOM 734 N N . ARG A 1 94 ? 4.844 8.697 0.526 1.00 98.81 94 ARG A N 1
ATOM 735 C CA . ARG A 1 94 ? 6.020 9.563 0.685 1.00 98.81 94 ARG A CA 1
ATOM 736 C C . ARG A 1 94 ? 7.329 8.781 0.545 1.00 98.81 94 ARG A C 1
ATOM 738 O O . ARG A 1 94 ? 8.277 9.279 -0.064 1.00 98.81 94 ARG A O 1
ATOM 745 N N . GLY A 1 95 ? 7.392 7.571 1.098 1.00 98.88 95 GLY A N 1
ATOM 746 C CA . GLY A 1 95 ? 8.538 6.669 0.986 1.00 98.88 95 GLY A CA 1
ATOM 747 C C . GLY A 1 95 ? 8.890 6.324 -0.463 1.00 98.88 95 GLY A C 1
ATOM 748 O O . GLY A 1 95 ? 10.045 6.489 -0.863 1.00 98.88 95 GLY A O 1
ATOM 749 N N . LEU A 1 96 ? 7.894 5.927 -1.258 1.00 98.88 96 LEU A N 1
ATOM 750 C CA . LEU A 1 96 ? 8.029 5.611 -2.681 1.00 98.88 96 LEU A CA 1
ATOM 751 C C . LEU A 1 96 ? 8.406 6.842 -3.506 1.00 98.88 96 LEU A C 1
ATOM 753 O O . LEU A 1 96 ? 9.314 6.758 -4.329 1.00 98.88 96 LEU A O 1
ATOM 757 N N . ALA A 1 97 ? 7.781 7.998 -3.257 1.00 98.88 97 ALA A N 1
ATOM 758 C CA . ALA A 1 97 ? 8.137 9.243 -3.939 1.00 98.88 97 ALA A CA 1
ATOM 759 C C . ALA A 1 97 ? 9.612 9.615 -3.699 1.00 98.88 97 ALA A C 1
ATOM 761 O O . ALA A 1 97 ? 10.361 9.853 -4.646 1.00 98.88 97 ALA A O 1
ATOM 762 N N . ASN A 1 98 ? 10.065 9.569 -2.442 1.00 98.88 98 ASN A N 1
ATOM 763 C CA . ASN A 1 98 ? 11.467 9.815 -2.098 1.00 98.88 98 ASN A CA 1
ATOM 764 C C . ASN A 1 98 ? 12.410 8.782 -2.730 1.00 98.88 98 ASN A C 1
ATOM 766 O O . ASN A 1 98 ? 13.491 9.134 -3.199 1.00 98.88 98 ASN A O 1
ATOM 770 N N . TRP A 1 99 ? 12.014 7.506 -2.745 1.00 98.81 99 TRP A N 1
ATOM 771 C CA . TRP A 1 99 ? 12.789 6.444 -3.382 1.00 98.81 99 TRP A CA 1
ATOM 772 C C . TRP A 1 99 ? 12.916 6.678 -4.894 1.00 98.81 99 TRP A C 1
ATOM 774 O O . TRP A 1 99 ? 14.010 6.554 -5.437 1.00 98.81 99 TRP A O 1
ATOM 784 N N . LEU A 1 100 ? 11.844 7.102 -5.567 1.00 98.81 100 LEU A N 1
ATOM 785 C CA . LEU A 1 100 ? 11.844 7.407 -7.000 1.00 98.81 100 LEU A CA 1
ATOM 786 C C . LEU A 1 100 ? 12.667 8.648 -7.356 1.00 98.81 100 LEU A C 1
ATOM 788 O O . LEU A 1 100 ? 13.222 8.694 -8.456 1.00 98.81 100 LEU A O 1
ATOM 792 N N . MET A 1 101 ? 12.740 9.629 -6.454 1.00 98.50 101 MET A N 1
ATOM 793 C CA . MET A 1 101 ? 13.544 10.846 -6.615 1.00 98.50 101 MET A CA 1
ATOM 794 C C . MET A 1 101 ? 15.041 10.625 -6.373 1.00 98.50 101 MET A C 1
ATOM 796 O O . MET A 1 101 ? 15.859 11.434 -6.817 1.00 98.50 101 MET A O 1
ATOM 800 N N . ASN A 1 102 ? 15.426 9.551 -5.680 1.00 98.62 102 ASN A N 1
ATOM 801 C CA . ASN A 1 102 ? 16.831 9.238 -5.470 1.00 98.62 102 ASN A CA 1
ATOM 802 C C . ASN A 1 102 ? 17.480 8.777 -6.784 1.00 98.62 102 ASN A C 1
ATOM 804 O O . ASN A 1 102 ? 17.166 7.709 -7.306 1.00 98.62 102 ASN A O 1
ATOM 808 N N . LYS A 1 103 ? 18.437 9.564 -7.287 1.00 96.31 103 LYS A N 1
ATOM 809 C CA . LYS A 1 103 ? 19.138 9.299 -8.553 1.00 96.31 103 LYS A CA 1
ATOM 810 C C . LYS A 1 103 ? 19.979 8.017 -8.545 1.00 96.31 103 LYS A C 1
ATOM 812 O O . LYS A 1 103 ? 20.315 7.537 -9.619 1.00 96.31 103 LYS A O 1
ATOM 817 N N . ALA A 1 104 ? 20.309 7.470 -7.373 1.00 98.00 104 ALA A N 1
ATOM 818 C CA . ALA A 1 104 ? 21.003 6.187 -7.262 1.00 98.00 104 ALA A CA 1
ATOM 819 C C . ALA A 1 104 ? 20.089 4.979 -7.553 1.00 98.00 104 ALA A C 1
ATOM 821 O O . ALA A 1 104 ? 20.583 3.910 -7.893 1.00 98.00 104 ALA A O 1
ATOM 822 N N . ASN A 1 105 ? 18.766 5.145 -7.456 1.00 98.31 105 ASN A N 1
ATOM 823 C CA . ASN A 1 105 ? 17.792 4.079 -7.685 1.00 98.31 105 ASN A CA 1
ATOM 824 C C . ASN A 1 105 ? 17.454 3.985 -9.180 1.00 98.31 105 ASN A C 1
ATOM 826 O O . ASN A 1 105 ? 16.447 4.539 -9.639 1.00 98.31 105 ASN A O 1
ATOM 830 N N . THR A 1 106 ? 18.337 3.334 -9.940 1.00 97.00 106 THR A N 1
ATOM 831 C CA . THR A 1 106 ? 18.341 3.344 -11.413 1.00 97.00 106 THR A CA 1
ATOM 832 C C . THR A 1 106 ? 17.745 2.102 -12.077 1.00 97.00 106 THR A C 1
ATOM 834 O O . THR A 1 106 ? 17.503 2.159 -13.280 1.00 97.00 106 THR A O 1
ATOM 837 N N . ASP A 1 107 ? 17.477 1.017 -11.340 1.00 98.56 107 ASP A N 1
ATOM 838 C CA . ASP A 1 107 ? 16.926 -0.224 -11.906 1.00 98.56 107 ASP A CA 1
ATOM 839 C C . ASP A 1 1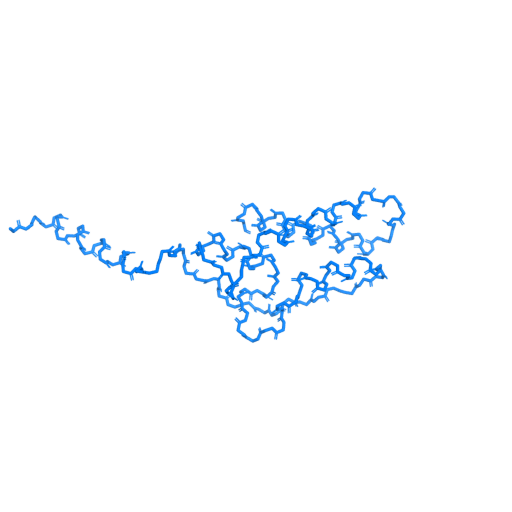07 ? 15.546 0.028 -12.557 1.00 98.56 107 ASP A C 1
ATOM 841 O O . ASP A 1 107 ? 14.591 0.386 -11.856 1.00 98.56 107 ASP A O 1
ATOM 845 N N . PRO A 1 108 ? 15.400 -0.142 -13.887 1.00 98.38 108 PRO A N 1
ATOM 846 C CA . PRO A 1 108 ? 14.147 0.157 -14.575 1.00 98.38 108 PRO A CA 1
ATOM 847 C C . PRO A 1 108 ? 12.957 -0.699 -14.121 1.00 98.38 108 PRO A C 1
ATOM 849 O O . PRO A 1 108 ? 11.833 -0.193 -14.100 1.00 98.38 108 PRO A O 1
ATOM 852 N N . ALA A 1 109 ? 13.179 -1.966 -13.756 1.00 98.62 109 ALA A N 1
ATOM 853 C CA . ALA A 1 109 ? 12.113 -2.872 -13.334 1.00 98.62 109 ALA A CA 1
ATOM 854 C C . ALA A 1 109 ? 11.578 -2.472 -11.953 1.00 98.62 109 ALA A C 1
ATOM 856 O O . ALA A 1 109 ? 10.368 -2.306 -11.779 1.00 98.62 109 ALA A O 1
ATOM 857 N N . ASP A 1 110 ? 12.476 -2.203 -11.005 1.00 98.88 110 ASP A N 1
ATOM 858 C CA . ASP A 1 110 ? 12.103 -1.729 -9.669 1.00 98.88 110 ASP A CA 1
ATOM 859 C C . ASP A 1 110 ? 11.399 -0.371 -9.735 1.00 98.88 110 ASP A C 1
ATOM 861 O O . ASP A 1 110 ? 10.376 -0.149 -9.082 1.00 98.88 110 ASP A O 1
ATOM 865 N N . ARG A 1 111 ? 11.891 0.544 -10.579 1.00 98.75 111 ARG A N 1
ATOM 866 C CA . ARG A 1 111 ? 11.235 1.838 -10.798 1.00 98.75 111 ARG A CA 1
ATOM 867 C C . ARG A 1 111 ? 9.825 1.690 -11.351 1.00 98.75 111 ARG A C 1
ATOM 869 O O . ARG A 1 111 ? 8.939 2.413 -10.900 1.00 98.75 111 ARG A O 1
ATOM 876 N N . ALA A 1 112 ? 9.600 0.774 -12.291 1.00 98.81 112 ALA A N 1
ATOM 877 C CA . ALA A 1 112 ? 8.268 0.519 -12.831 1.00 98.81 112 ALA A CA 1
ATOM 878 C C . ALA A 1 112 ? 7.302 0.025 -11.742 1.00 98.81 112 ALA A C 1
ATOM 880 O O . ALA A 1 112 ? 6.173 0.514 -11.658 1.00 98.81 112 ALA A O 1
ATOM 881 N N . VAL A 1 113 ? 7.758 -0.873 -10.860 1.00 98.88 113 VAL A N 1
ATOM 882 C CA . VAL A 1 113 ? 6.977 -1.322 -9.696 1.00 98.88 113 VAL A CA 1
ATOM 883 C C . VAL A 1 113 ? 6.687 -0.155 -8.750 1.00 98.88 113 VAL A C 1
ATOM 885 O O . VAL A 1 113 ? 5.532 0.071 -8.397 1.00 98.88 113 VAL A O 1
ATOM 888 N N . ALA A 1 114 ? 7.700 0.632 -8.385 1.00 98.88 114 ALA A N 1
ATOM 889 C CA . ALA A 1 114 ? 7.535 1.773 -7.487 1.00 98.88 114 ALA A CA 1
ATOM 890 C C . ALA A 1 114 ? 6.561 2.828 -8.041 1.00 98.88 114 ALA A C 1
ATOM 892 O O . ALA A 1 114 ? 5.745 3.355 -7.286 1.00 98.88 114 ALA A O 1
ATOM 893 N N . ILE A 1 115 ? 6.607 3.115 -9.348 1.00 98.81 115 ILE A N 1
ATOM 894 C CA . ILE A 1 115 ? 5.659 4.020 -10.019 1.00 98.81 115 ILE A CA 1
ATOM 895 C C . ILE A 1 115 ? 4.241 3.458 -9.928 1.00 98.81 115 ILE A C 1
ATOM 897 O O . ILE A 1 115 ? 3.332 4.177 -9.524 1.00 98.81 115 ILE A O 1
ATOM 901 N N . ARG A 1 116 ? 4.055 2.174 -10.252 1.00 98.81 116 ARG A N 1
ATOM 902 C CA . ARG A 1 116 ? 2.743 1.520 -10.209 1.00 98.81 116 ARG A CA 1
ATOM 903 C C . ARG A 1 116 ? 2.119 1.583 -8.815 1.00 98.81 116 ARG A C 1
ATOM 905 O O . ARG A 1 116 ? 0.959 1.967 -8.686 1.00 98.81 116 ARG A O 1
ATOM 912 N N . GLU A 1 117 ? 2.878 1.235 -7.779 1.00 98.88 117 GLU A N 1
ATOM 913 C CA . GLU A 1 117 ? 2.371 1.256 -6.402 1.00 98.88 117 GLU A CA 1
ATOM 914 C C . GLU A 1 117 ? 2.143 2.682 -5.890 1.00 98.88 117 GLU A C 1
ATOM 916 O O . GLU A 1 117 ? 1.160 2.929 -5.192 1.00 98.88 117 GLU A O 1
ATOM 921 N N . LEU A 1 118 ? 2.994 3.641 -6.277 1.00 98.88 118 LEU A N 1
ATOM 922 C CA . LEU A 1 118 ? 2.777 5.050 -5.956 1.00 98.88 118 LEU A CA 1
ATOM 923 C C . LEU A 1 118 ? 1.468 5.554 -6.575 1.00 98.88 118 LEU A C 1
ATOM 925 O O . LEU A 1 118 ? 0.670 6.170 -5.874 1.00 98.88 118 LEU A O 1
ATOM 929 N N . THR A 1 119 ? 1.218 5.262 -7.854 1.00 98.81 119 THR A N 1
ATOM 930 C CA . THR A 1 119 ? -0.040 5.617 -8.524 1.00 98.81 119 THR A CA 1
ATOM 931 C C . THR A 1 119 ? -1.238 4.963 -7.837 1.00 98.81 119 THR A C 1
ATOM 933 O O . THR A 1 119 ? -2.203 5.656 -7.527 1.00 98.81 119 THR A O 1
ATOM 936 N N . ASN A 1 120 ? -1.157 3.667 -7.513 1.00 98.75 120 ASN A N 1
ATOM 937 C CA . ASN A 1 120 ? -2.232 2.949 -6.823 1.00 98.75 120 ASN A CA 1
ATOM 938 C C . ASN A 1 120 ? -2.570 3.577 -5.458 1.00 98.75 120 ASN A C 1
ATOM 940 O O . ASN A 1 120 ? -3.742 3.775 -5.138 1.00 98.75 120 ASN A O 1
ATOM 944 N N . LEU A 1 121 ? -1.551 3.940 -4.670 1.00 98.75 121 LEU A N 1
ATOM 945 C CA . LEU A 1 121 ? -1.744 4.644 -3.402 1.00 98.75 121 LEU A CA 1
ATOM 946 C C . LEU A 1 121 ? -2.334 6.036 -3.605 1.00 98.75 121 LEU A C 1
ATOM 948 O O . LEU A 1 121 ? -3.225 6.421 -2.859 1.00 98.75 121 LEU A O 1
ATOM 952 N N . MET A 1 122 ? -1.862 6.793 -4.595 1.00 98.69 122 MET A N 1
ATOM 953 C CA . MET A 1 122 ? -2.386 8.130 -4.874 1.00 98.69 122 MET A CA 1
ATOM 954 C C . MET A 1 122 ? -3.860 8.097 -5.285 1.00 98.69 122 MET A C 1
ATOM 956 O O . MET A 1 122 ? -4.623 8.945 -4.829 1.00 98.69 122 MET A O 1
ATOM 960 N N . ASP A 1 123 ? -4.277 7.116 -6.086 1.00 98.75 123 ASP A N 1
ATOM 961 C CA . ASP A 1 123 ? -5.687 6.940 -6.438 1.00 98.75 123 ASP A CA 1
ATOM 962 C C . ASP A 1 123 ? -6.529 6.561 -5.213 1.00 98.75 123 ASP A C 1
ATOM 964 O O . ASP A 1 123 ? -7.554 7.196 -4.965 1.00 98.75 123 ASP A O 1
ATOM 968 N N . ALA A 1 124 ? -6.057 5.624 -4.383 1.00 98.44 124 ALA A N 1
ATOM 969 C CA . ALA A 1 124 ? -6.740 5.261 -3.140 1.00 98.44 124 ALA A CA 1
ATOM 970 C C . ALA A 1 124 ? -6.870 6.453 -2.174 1.00 98.44 124 ALA A C 1
ATOM 972 O O . ALA A 1 124 ? -7.941 6.694 -1.622 1.00 98.44 124 ALA A O 1
ATOM 973 N N . LEU A 1 125 ? -5.800 7.239 -2.008 1.00 98.19 125 LEU A N 1
ATOM 974 C CA . LEU A 1 125 ? -5.776 8.459 -1.189 1.00 98.19 125 LEU A CA 1
ATOM 975 C C . LEU A 1 125 ? -6.686 9.565 -1.746 1.00 98.19 125 LEU A C 1
ATOM 977 O O . LEU A 1 125 ? -7.150 10.411 -0.986 1.00 98.19 125 LEU A O 1
ATOM 981 N N . ALA A 1 126 ? -6.954 9.553 -3.052 1.00 97.75 126 ALA A N 1
ATOM 982 C CA . ALA A 1 126 ? -7.921 10.429 -3.708 1.00 97.75 126 ALA A CA 1
ATOM 983 C C . ALA A 1 126 ? -9.363 9.883 -3.665 1.00 97.75 126 ALA A C 1
ATOM 985 O O . ALA A 1 126 ? -10.254 10.492 -4.259 1.00 97.75 126 ALA A O 1
ATOM 986 N N . GLY A 1 127 ? -9.600 8.750 -2.992 1.00 94.69 127 GLY A N 1
ATOM 987 C CA . GLY A 1 127 ? -10.917 8.123 -2.870 1.00 94.69 127 GLY A CA 1
ATOM 988 C C . GLY A 1 127 ? -11.408 7.426 -4.143 1.00 94.69 127 GLY A C 1
ATOM 989 O O . GLY A 1 127 ? -12.619 7.299 -4.325 1.00 94.69 127 GLY A O 1
ATOM 990 N N . LYS A 1 128 ? -10.496 7.015 -5.033 1.00 93.50 128 LYS A N 1
ATOM 991 C CA . LYS A 1 128 ? -10.807 6.311 -6.286 1.00 93.50 128 LYS A CA 1
ATOM 992 C C . LYS A 1 128 ? -10.585 4.813 -6.171 1.00 93.50 128 LYS A C 1
ATOM 994 O O . LYS A 1 128 ? -9.537 4.422 -5.610 1.00 93.50 128 LYS A O 1
#